Protein AF-H9FFZ6-F1 (afdb_monomer_lite)

Organism: Macaca mulatta (NCBI:txid9544)

Sequence (113 aa):
RYDITGLHPGTEYKITVVPMRGTLEGKPILLNGRTEIDSPTNVVTDRVTEDTATVSWKPVQAVIDKYVVRYTSADGDTKEMAVHKDESSTVLTGLKPGEAYKVYVWAERGNQG

InterPro domains:
  IPR003961 Fibronectin type III [PF00041] (38-111)
  IPR003961 Fibronectin type III [PS50853] (39-113)
  IPR003961 Fibronectin type III [SM00060] (37-113)
  IPR003961 Fibronectin type III [cd00063] (38-111)
  IPR013783 Immunoglobulin-like fold [G3DSA:2.60.40.10] (1-34)
  IPR013783 Immunoglobulin-like fold [G3DSA:2.60.40.10] (35-113)
  IPR036116 Fibronectin type III superfamily [SSF49265] (2-50)
  IPR036116 Fibronectin type III superfamily [SSF49265] (35-111)
  IPR050991 Extracellular Matrix Regulatory Proteins [PTHR46708] (3-111)

pLDDT: mean 92.57, std 8.96, range [34.34, 98.56]

Structure (mmCIF, N/CA/C/O backbone):
data_AF-H9FFZ6-F1
#
_entry.id   AF-H9FFZ6-F1
#
loop_
_atom_site.group_PDB
_atom_site.id
_atom_site.type_symbol
_atom_site.label_atom_id
_atom_site.label_alt_id
_atom_site.label_comp_id
_atom_site.label_asym_id
_atom_site.label_entity_id
_atom_site.label_seq_id
_atom_site.pdbx_PDB_ins_code
_atom_site.Cartn_x
_atom_site.Cartn_y
_atom_site.Cartn_z
_atom_site.occupancy
_atom_site.B_iso_or_equiv
_atom_site.auth_seq_id
_atom_site.auth_comp_id
_atom_site.auth_asym_id
_atom_site.auth_atom_id
_atom_site.pdbx_PDB_model_num
ATOM 1 N N . ARG A 1 1 ? 4.179 11.676 -29.154 1.00 65.44 1 ARG A N 1
ATOM 2 C CA . ARG A 1 1 ? 4.280 11.028 -27.827 1.00 65.44 1 ARG A CA 1
ATOM 3 C C . ARG A 1 1 ? 4.090 9.540 -28.059 1.00 65.44 1 ARG A C 1
ATOM 5 O O . ARG A 1 1 ? 3.128 9.199 -28.728 1.00 65.44 1 ARG A O 1
ATOM 12 N N . TYR A 1 2 ? 5.034 8.713 -27.623 1.00 76.56 2 TYR A N 1
ATOM 13 C CA . TYR A 1 2 ? 4.892 7.257 -27.624 1.00 76.56 2 TYR A CA 1
ATOM 14 C C . TYR A 1 2 ? 4.752 6.820 -26.172 1.00 76.56 2 TYR A C 1
ATOM 16 O O . TYR A 1 2 ? 5.537 7.272 -25.339 1.00 76.56 2 TYR A O 1
ATOM 24 N N . ASP A 1 3 ? 3.761 5.984 -25.887 1.00 85.00 3 ASP A N 1
ATOM 25 C CA . ASP A 1 3 ? 3.559 5.413 -24.560 1.00 85.00 3 ASP A CA 1
ATOM 26 C C . ASP A 1 3 ? 4.095 3.975 -24.561 1.00 85.00 3 ASP A C 1
ATOM 28 O O . ASP A 1 3 ? 3.825 3.196 -25.477 1.00 85.00 3 ASP A O 1
ATOM 32 N N . ILE A 1 4 ? 4.896 3.636 -23.550 1.00 82.31 4 ILE A N 1
ATOM 33 C CA . ILE A 1 4 ? 5.435 2.286 -23.364 1.00 82.31 4 ILE A CA 1
ATOM 34 C C . ILE A 1 4 ? 4.470 1.539 -22.443 1.00 82.31 4 ILE A C 1
ATOM 36 O O . ILE A 1 4 ? 4.271 1.933 -21.295 1.00 82.31 4 ILE A O 1
ATOM 40 N N . THR A 1 5 ? 3.852 0.475 -22.952 1.00 87.44 5 THR A N 1
ATOM 41 C CA . THR A 1 5 ? 2.836 -0.313 -22.238 1.00 87.44 5 THR A CA 1
ATOM 42 C C . THR A 1 5 ? 3.378 -1.664 -21.776 1.00 87.44 5 THR A C 1
ATOM 44 O O . THR A 1 5 ? 4.367 -2.153 -22.314 1.00 87.44 5 THR A O 1
ATOM 47 N N . GLY A 1 6 ? 2.691 -2.306 -20.825 1.00 87.06 6 GLY A N 1
ATOM 48 C CA . GLY A 1 6 ? 3.052 -3.650 -20.349 1.00 87.06 6 GLY A CA 1
ATOM 49 C C . GLY A 1 6 ? 4.222 -3.675 -19.362 1.00 87.06 6 GLY A C 1
ATOM 50 O O . GLY A 1 6 ? 4.886 -4.695 -19.223 1.00 87.06 6 GLY A O 1
ATOM 51 N N . LEU A 1 7 ? 4.491 -2.552 -18.694 1.00 90.75 7 LEU A N 1
ATOM 52 C CA . LEU A 1 7 ? 5.531 -2.449 -17.676 1.00 90.75 7 LEU A CA 1
ATOM 53 C C . LEU A 1 7 ? 5.047 -3.020 -16.333 1.00 90.75 7 LEU A C 1
ATOM 55 O O . LEU A 1 7 ? 3.902 -2.811 -15.937 1.00 90.75 7 LEU A O 1
ATOM 59 N N . HIS A 1 8 ? 5.939 -3.698 -15.612 1.00 92.25 8 HIS A N 1
ATOM 60 C CA . HIS A 1 8 ? 5.694 -4.164 -14.244 1.00 92.25 8 HIS A CA 1
ATOM 61 C C . HIS A 1 8 ? 5.686 -3.009 -13.228 1.00 92.25 8 HIS A C 1
ATOM 63 O O . HIS A 1 8 ? 6.636 -2.226 -13.242 1.00 92.25 8 HIS A O 1
ATOM 69 N N . PRO A 1 9 ? 4.693 -2.932 -12.316 1.00 93.31 9 PRO A N 1
ATOM 70 C CA . PRO A 1 9 ? 4.624 -1.911 -11.270 1.00 93.31 9 PRO A CA 1
ATOM 71 C C . PRO A 1 9 ? 5.868 -1.844 -10.378 1.00 93.31 9 PRO A C 1
ATOM 73 O O . PRO A 1 9 ? 6.576 -2.830 -10.161 1.00 93.31 9 PRO A O 1
ATOM 76 N N . GLY A 1 10 ? 6.154 -0.653 -9.851 1.00 90.69 10 GLY A N 1
ATOM 77 C CA . GLY A 1 10 ? 7.291 -0.380 -8.974 1.00 90.69 10 GLY A CA 1
ATOM 78 C C . GLY A 1 10 ? 8.666 -0.761 -9.541 1.00 90.69 10 GLY A C 1
ATOM 79 O O . GLY A 1 10 ? 9.600 -0.929 -8.754 1.00 90.69 10 GLY A O 1
ATOM 80 N N . THR A 1 11 ? 8.813 -0.925 -10.856 1.00 90.62 11 THR A N 1
ATOM 81 C CA . THR A 1 11 ? 10.043 -1.408 -11.496 1.00 90.62 11 THR A CA 1
ATOM 82 C C . THR A 1 11 ? 10.776 -0.264 -12.189 1.00 90.62 11 THR A C 1
ATOM 84 O O . THR A 1 11 ? 10.163 0.614 -12.797 1.00 90.62 11 THR A O 1
ATOM 87 N N . GLU A 1 12 ? 12.102 -0.254 -12.065 1.00 91.12 12 GLU A N 1
ATOM 88 C CA . GLU A 1 12 ? 12.969 0.687 -12.770 1.00 91.12 12 GLU A CA 1
ATOM 89 C C . GLU A 1 12 ? 13.306 0.148 -14.166 1.00 91.12 12 GLU A C 1
ATOM 91 O O . GLU A 1 12 ? 13.736 -0.996 -14.317 1.00 91.12 12 GLU A O 1
ATOM 96 N N . TYR A 1 13 ? 13.131 0.986 -15.184 1.00 89.88 13 TYR A N 1
ATOM 97 C CA . TYR A 1 13 ? 13.456 0.695 -16.573 1.00 89.88 13 TYR A CA 1
ATOM 98 C C . TYR A 1 13 ? 14.511 1.671 -17.088 1.00 89.88 13 TYR A C 1
ATOM 100 O O . TYR A 1 13 ? 14.413 2.885 -16.897 1.00 89.88 13 TYR A O 1
ATOM 108 N N . LYS A 1 14 ? 15.496 1.125 -17.807 1.00 92.50 14 LYS A N 1
ATOM 109 C CA . LYS A 1 14 ? 16.466 1.887 -18.599 1.00 92.50 14 LYS A CA 1
ATOM 110 C C . LYS A 1 14 ? 16.029 1.858 -20.055 1.00 92.50 14 LYS A C 1
ATOM 112 O O . LYS A 1 14 ? 16.096 0.822 -20.712 1.00 92.50 14 LYS A O 1
ATOM 117 N N . ILE A 1 15 ? 15.562 2.990 -20.550 1.00 90.38 15 ILE A N 1
ATOM 118 C CA . ILE A 1 15 ? 15.059 3.166 -21.908 1.00 90.38 15 ILE A CA 1
ATOM 119 C C . ILE A 1 15 ? 16.166 3.817 -22.733 1.00 90.38 15 ILE A C 1
ATOM 121 O O . ILE A 1 15 ? 16.742 4.822 -22.325 1.00 90.38 15 ILE A O 1
ATOM 125 N N . THR A 1 16 ? 16.466 3.257 -23.903 1.00 91.56 16 THR A N 1
ATOM 126 C CA . THR A 1 16 ? 17.442 3.837 -24.834 1.00 91.56 16 THR A CA 1
ATOM 127 C C . THR A 1 16 ? 16.729 4.282 -26.100 1.00 91.56 16 THR A C 1
ATOM 129 O O . THR A 1 16 ? 16.062 3.484 -26.754 1.00 91.56 16 THR A O 1
ATOM 132 N N . VAL A 1 17 ? 16.877 5.557 -26.448 1.00 90.38 17 VAL A N 1
ATOM 133 C CA . VAL A 1 17 ? 16.328 6.152 -27.666 1.00 90.38 17 VAL A CA 1
ATOM 134 C C . VAL A 1 17 ? 17.479 6.421 -28.625 1.00 90.38 17 VAL A C 1
ATOM 136 O O . VAL A 1 17 ? 18.360 7.227 -28.328 1.00 90.38 17 VAL A O 1
ATOM 139 N N . VAL A 1 18 ? 17.476 5.756 -29.777 1.00 92.81 18 VAL A N 1
ATOM 140 C CA . VAL A 1 18 ? 18.488 5.942 -30.825 1.00 92.81 18 VAL A CA 1
ATOM 141 C C . VAL A 1 18 ? 17.863 6.748 -31.966 1.00 92.81 18 VAL A C 1
ATOM 143 O O . VAL A 1 18 ? 16.916 6.268 -32.590 1.00 92.81 18 VAL A O 1
ATOM 146 N N . PRO A 1 19 ? 18.330 7.977 -32.252 1.00 91.00 19 PRO A N 1
ATOM 147 C CA . PRO A 1 19 ? 17.861 8.712 -33.418 1.00 91.00 19 PRO A CA 1
ATOM 148 C C . PRO A 1 19 ? 18.388 8.042 -34.692 1.00 91.00 19 PRO A C 1
ATOM 150 O O . PRO A 1 19 ? 19.567 7.713 -34.773 1.00 91.00 19 PRO A O 1
ATOM 153 N N . MET A 1 20 ? 17.535 7.871 -35.700 1.00 93.06 20 MET A N 1
ATOM 154 C CA . MET A 1 20 ? 17.903 7.251 -36.977 1.00 93.06 20 MET A CA 1
ATOM 155 C C . MET A 1 20 ? 17.599 8.182 -38.153 1.00 93.06 20 MET A C 1
ATOM 157 O O . MET A 1 20 ? 16.549 8.825 -38.195 1.00 93.06 20 MET A O 1
ATOM 161 N N . ARG A 1 21 ? 18.503 8.225 -39.139 1.00 91.62 21 ARG A N 1
ATOM 162 C CA . ARG A 1 21 ? 18.290 8.848 -40.454 1.00 91.62 21 ARG A CA 1
ATOM 163 C C . ARG A 1 21 ? 18.637 7.838 -41.549 1.00 91.62 21 ARG A C 1
ATOM 165 O O . ARG A 1 21 ? 19.805 7.648 -41.880 1.00 91.62 21 ARG A O 1
ATOM 172 N N . GLY A 1 22 ? 17.621 7.204 -42.132 1.00 90.31 22 GLY A N 1
ATOM 173 C CA . GLY A 1 22 ? 17.839 6.056 -43.018 1.00 90.31 22 GLY A CA 1
ATOM 174 C C . GLY A 1 22 ? 18.446 4.897 -42.224 1.00 90.31 22 GLY A C 1
ATOM 175 O O . GLY A 1 22 ? 17.892 4.516 -41.201 1.00 90.31 22 GLY A O 1
ATOM 176 N N . THR A 1 23 ? 19.597 4.382 -42.660 1.00 90.56 23 THR A N 1
ATOM 177 C CA . THR A 1 23 ? 20.360 3.339 -41.945 1.00 90.56 23 THR A CA 1
ATOM 178 C C . THR A 1 23 ? 21.4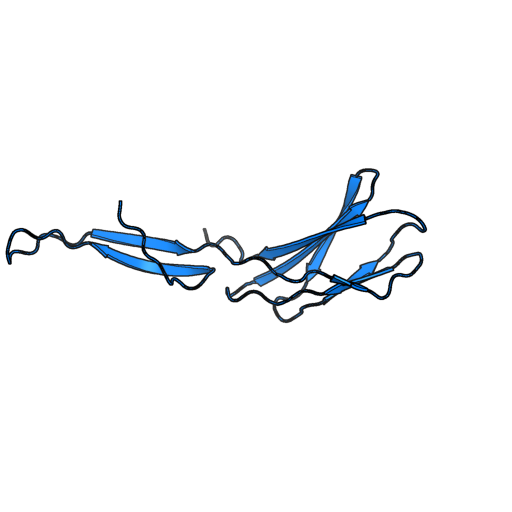32 3.898 -41.004 1.00 90.56 23 THR A C 1
ATOM 180 O O . THR A 1 23 ? 22.165 3.124 -40.396 1.00 90.56 23 THR A O 1
ATOM 183 N N . LEU A 1 24 ? 21.578 5.226 -40.909 1.00 92.25 24 LEU A N 1
ATOM 184 C CA . LEU A 1 24 ? 22.545 5.854 -40.010 1.00 92.25 24 LEU A CA 1
ATOM 185 C C . LEU A 1 24 ? 21.913 6.080 -38.637 1.00 92.25 24 LEU A C 1
ATOM 187 O O . LEU A 1 24 ? 20.949 6.839 -38.505 1.00 92.25 24 LEU A O 1
ATOM 191 N N . GLU A 1 25 ? 22.495 5.451 -37.624 1.00 94.31 25 GLU A N 1
ATOM 192 C CA . GLU A 1 25 ? 22.196 5.702 -36.218 1.00 94.31 25 GLU A CA 1
ATOM 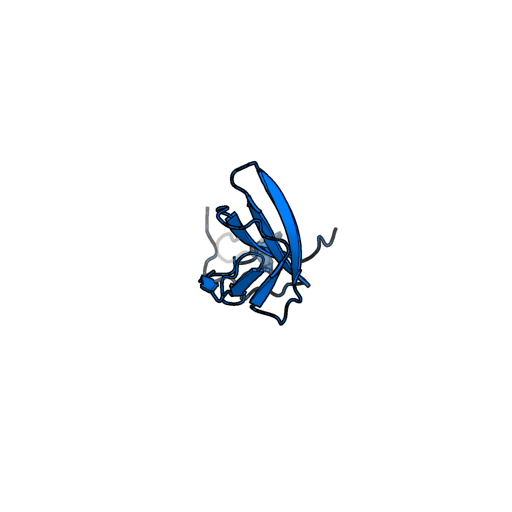193 C C . GLU A 1 25 ? 22.990 6.912 -35.710 1.00 94.31 25 GLU A C 1
ATOM 195 O O . GLU A 1 25 ? 24.169 7.091 -36.019 1.00 94.31 25 GLU A O 1
ATOM 200 N N . GLY A 1 26 ? 22.334 7.770 -34.935 1.00 92.44 26 GLY A N 1
ATOM 201 C CA . GLY A 1 26 ? 22.971 8.843 -34.183 1.00 92.44 26 GLY A CA 1
ATOM 202 C C . GLY A 1 26 ? 23.294 8.423 -32.748 1.00 92.44 26 GLY A C 1
ATOM 203 O O . GLY A 1 26 ? 23.190 7.261 -32.366 1.00 92.44 26 GLY A O 1
ATOM 204 N N . LYS A 1 27 ? 23.686 9.393 -31.916 1.00 94.31 27 LYS A N 1
ATOM 205 C CA . LYS A 1 27 ? 24.058 9.128 -30.520 1.00 94.31 27 LYS A CA 1
ATOM 206 C C . LYS A 1 27 ? 22.835 8.674 -29.696 1.00 94.31 27 LYS A C 1
ATOM 208 O O . LYS A 1 27 ? 21.841 9.404 -29.687 1.00 94.31 27 LYS A O 1
ATOM 213 N N . PRO A 1 28 ? 22.907 7.544 -28.966 1.00 91.81 28 PRO A N 1
ATOM 214 C CA . PRO A 1 28 ? 21.821 7.096 -28.102 1.00 91.81 28 PRO A CA 1
ATOM 215 C C . PRO A 1 28 ? 21.590 8.060 -26.934 1.00 91.81 28 PRO A C 1
ATOM 217 O O . PRO A 1 28 ? 22.533 8.608 -26.356 1.00 91.81 28 PRO A O 1
ATOM 220 N N . ILE A 1 29 ? 20.324 8.215 -26.559 1.00 93.12 29 ILE A N 1
ATOM 221 C CA . ILE A 1 29 ? 19.873 8.925 -25.364 1.00 93.12 29 ILE A CA 1
ATOM 222 C C . ILE A 1 29 ? 19.366 7.879 -24.375 1.00 93.12 29 ILE A C 1
ATOM 224 O O . ILE A 1 29 ? 18.476 7.099 -24.707 1.00 93.12 29 ILE A O 1
ATOM 228 N N . LEU A 1 30 ? 19.925 7.868 -23.166 1.00 91.06 30 LEU A N 1
ATOM 229 C CA . LEU A 1 30 ? 19.461 7.008 -22.083 1.00 91.06 30 LEU A CA 1
ATOM 230 C C . LEU A 1 30 ? 18.479 7.779 -21.201 1.00 91.06 30 LEU A C 1
ATOM 232 O O . LEU A 1 30 ? 18.757 8.902 -20.783 1.00 91.06 30 LEU A O 1
ATOM 236 N N . LEU A 1 31 ? 17.348 7.152 -20.908 1.00 87.50 31 LEU A N 1
ATOM 237 C CA . LEU A 1 31 ? 16.307 7.646 -20.022 1.00 87.50 31 LEU A CA 1
ATOM 238 C C . LEU A 1 31 ? 16.056 6.590 -18.953 1.00 87.50 31 LEU A C 1
ATOM 240 O O . LEU A 1 31 ? 15.826 5.425 -19.269 1.00 87.50 31 LEU A O 1
ATOM 244 N N . ASN A 1 32 ? 16.063 7.005 -17.694 1.00 89.50 32 ASN A N 1
ATOM 245 C CA . ASN A 1 32 ? 15.665 6.142 -16.592 1.00 89.50 32 ASN A CA 1
ATOM 246 C C . ASN A 1 32 ? 14.252 6.537 -16.173 1.00 89.50 32 ASN A C 1
ATOM 248 O O . ASN A 1 32 ? 13.947 7.725 -16.052 1.00 89.50 32 ASN A O 1
ATOM 252 N N . GLY A 1 33 ? 13.393 5.549 -15.966 1.00 86.56 33 GLY A N 1
ATOM 253 C CA . GLY A 1 33 ? 12.033 5.767 -15.498 1.00 86.56 33 GLY A CA 1
ATOM 254 C C . GLY A 1 33 ? 11.618 4.656 -14.555 1.00 86.56 33 GLY A C 1
ATOM 255 O O . GLY A 1 33 ? 11.960 3.494 -14.765 1.00 86.56 33 GLY A O 1
ATOM 256 N N . ARG A 1 34 ? 10.868 5.009 -13.516 1.00 89.12 34 ARG A N 1
ATOM 257 C CA . ARG A 1 34 ? 10.289 4.043 -12.590 1.00 89.12 34 ARG A CA 1
ATOM 258 C C . ARG A 1 34 ? 8.777 4.104 -12.688 1.00 89.12 34 ARG A C 1
ATOM 260 O O . ARG A 1 34 ? 8.197 5.185 -12.649 1.00 89.12 34 ARG A O 1
ATOM 267 N N . THR A 1 35 ? 8.150 2.946 -12.826 1.00 90.81 35 THR A N 1
ATOM 268 C CA . THR A 1 35 ? 6.690 2.843 -12.786 1.00 90.81 35 THR A CA 1
ATOM 269 C C . THR A 1 35 ? 6.182 3.015 -11.360 1.00 90.81 35 THR A C 1
ATOM 271 O O . THR A 1 35 ? 6.852 2.611 -10.404 1.00 90.81 35 THR A O 1
ATOM 274 N N . GLU A 1 36 ? 4.966 3.528 -11.221 1.00 91.38 36 GLU A N 1
ATOM 275 C CA . GLU A 1 36 ? 4.280 3.631 -9.933 1.00 91.38 36 GLU A CA 1
ATOM 276 C C . GLU A 1 36 ? 4.085 2.260 -9.269 1.00 91.38 36 GLU A C 1
ATOM 278 O O . GLU A 1 36 ? 4.078 1.218 -9.932 1.00 91.38 36 GLU A O 1
ATOM 283 N N . ILE A 1 37 ? 3.966 2.267 -7.942 1.00 94.50 37 ILE A N 1
ATOM 284 C CA . ILE A 1 37 ? 3.573 1.096 -7.154 1.00 94.50 37 ILE A CA 1
ATOM 285 C C . ILE A 1 37 ? 2.076 0.872 -7.373 1.00 94.50 37 ILE A C 1
ATOM 287 O O . ILE A 1 37 ? 1.288 1.813 -7.288 1.00 94.50 37 ILE A O 1
ATOM 291 N N . ASP A 1 38 ? 1.680 -0.363 -7.665 1.00 94.94 38 ASP A N 1
ATOM 292 C CA . ASP A 1 38 ? 0.270 -0.718 -7.750 1.00 94.94 38 ASP A CA 1
ATOM 293 C C . ASP A 1 38 ? -0.379 -0.686 -6.361 1.00 94.94 38 ASP A C 1
ATOM 295 O O . ASP A 1 38 ? 0.266 -0.918 -5.343 1.00 94.94 38 ASP A O 1
ATOM 299 N N . SER A 1 39 ? -1.666 -0.351 -6.303 1.00 95.44 39 SER A N 1
ATOM 300 C CA . SER A 1 39 ? -2.391 -0.280 -5.032 1.00 95.44 39 SER A CA 1
ATOM 301 C C . SER A 1 39 ? -2.917 -1.654 -4.612 1.00 95.44 39 SER A C 1
ATOM 303 O O . SER A 1 39 ? -3.350 -2.424 -5.475 1.00 95.44 39 SER A O 1
ATOM 305 N N . PRO A 1 40 ? -2.969 -1.953 -3.300 1.00 97.25 40 PRO A N 1
ATOM 306 C CA . PRO A 1 40 ? -3.709 -3.101 -2.794 1.00 97.25 40 PRO A CA 1
ATOM 307 C C . PRO A 1 40 ? -5.159 -3.062 -3.280 1.00 97.25 40 PRO A C 1
ATOM 309 O O . PRO A 1 40 ? -5.775 -1.997 -3.362 1.00 97.25 40 PRO A O 1
ATOM 312 N N . THR A 1 41 ? -5.727 -4.225 -3.586 1.00 97.06 41 THR A N 1
ATOM 313 C CA . THR A 1 41 ? -7.112 -4.326 -4.074 1.00 97.06 41 THR A CA 1
ATOM 314 C C . THR A 1 41 ? -7.951 -5.208 -3.167 1.00 97.06 41 THR A C 1
ATOM 316 O O . THR A 1 41 ? -7.420 -5.922 -2.322 1.00 97.06 41 THR A O 1
ATOM 319 N N . ASN A 1 42 ? -9.275 -5.181 -3.349 1.00 96.62 42 ASN A N 1
ATOM 320 C CA . ASN A 1 42 ? -10.205 -6.011 -2.579 1.00 96.62 42 ASN A CA 1
ATOM 321 C C . ASN A 1 42 ? -10.033 -5.834 -1.060 1.00 96.62 42 ASN A C 1
ATOM 323 O O . ASN A 1 42 ? -9.937 -6.816 -0.326 1.00 96.62 42 ASN A O 1
ATOM 327 N N . VAL A 1 43 ? -9.935 -4.575 -0.622 1.00 97.06 43 VAL A N 1
ATOM 328 C CA . VAL A 1 43 ? -9.902 -4.229 0.800 1.00 97.06 43 VAL A CA 1
ATOM 329 C C . VAL A 1 43 ? -11.266 -4.563 1.394 1.00 97.06 43 VAL A C 1
ATOM 331 O O . VAL A 1 43 ? -12.281 -4.020 0.957 1.00 97.06 43 VAL A O 1
ATOM 334 N N . VAL A 1 44 ? -11.288 -5.467 2.366 1.00 97.06 44 VAL A N 1
ATOM 335 C CA . VAL A 1 44 ? -12.503 -5.916 3.046 1.00 97.06 44 VAL A CA 1
ATOM 336 C C . VAL A 1 44 ? -12.312 -5.857 4.553 1.00 97.06 44 VAL A C 1
ATOM 338 O O . VAL A 1 44 ? -11.212 -6.089 5.059 1.00 97.06 44 VAL A O 1
ATOM 341 N N . THR A 1 45 ? -13.400 -5.563 5.256 1.00 95.56 45 THR A N 1
ATOM 342 C CA . THR A 1 45 ? -13.442 -5.535 6.718 1.00 95.56 45 THR A CA 1
ATOM 343 C C . THR A 1 45 ? -14.371 -6.637 7.210 1.00 95.56 45 THR A C 1
ATOM 345 O O . THR A 1 45 ? -15.501 -6.750 6.734 1.00 95.56 45 THR A O 1
ATOM 348 N N . ASP A 1 46 ? -13.915 -7.438 8.164 1.00 94.75 46 ASP A N 1
ATOM 349 C CA . ASP A 1 46 ? -14.677 -8.511 8.797 1.00 94.75 46 ASP A CA 1
ATOM 350 C C . ASP A 1 46 ? -14.428 -8.561 10.317 1.00 94.75 46 ASP A C 1
ATOM 352 O O . ASP A 1 46 ? -13.698 -7.741 10.878 1.00 94.75 46 ASP A O 1
ATOM 356 N N . ARG A 1 47 ? -15.097 -9.500 11.005 1.00 93.38 47 ARG A N 1
ATOM 357 C CA . ARG A 1 47 ? -14.941 -9.753 12.455 1.00 93.38 47 ARG A CA 1
ATOM 358 C C . ARG A 1 47 ? -15.013 -8.478 13.312 1.00 93.38 47 ARG A C 1
ATOM 360 O O . ARG A 1 47 ? -14.150 -8.234 14.149 1.00 93.38 47 ARG A O 1
ATOM 367 N N . VAL A 1 48 ? -16.036 -7.660 13.070 1.00 92.62 48 VAL A N 1
ATOM 368 C CA . VAL A 1 48 ? -16.250 -6.392 13.781 1.00 92.62 48 VAL A CA 1
ATOM 369 C C . VAL A 1 48 ? -16.782 -6.665 15.192 1.00 92.62 48 VAL A C 1
ATOM 371 O O . VAL A 1 48 ? -17.792 -7.353 15.350 1.00 92.62 48 VAL A O 1
ATOM 374 N N . THR A 1 49 ? -16.107 -6.117 16.200 1.00 94.12 49 THR A N 1
ATOM 375 C CA . THR A 1 49 ? -16.559 -6.047 17.598 1.00 94.12 49 THR A CA 1
ATOM 376 C C . THR A 1 49 ? -16.878 -4.597 17.965 1.00 94.12 49 THR A C 1
ATOM 378 O O . THR A 1 49 ? -16.834 -3.699 17.126 1.00 94.12 49 THR A O 1
ATOM 381 N N . GLU A 1 50 ? -17.202 -4.353 19.233 1.00 93.44 50 GLU A N 1
ATOM 382 C CA . GLU A 1 50 ? -17.397 -3.000 19.760 1.00 93.44 50 GLU A CA 1
ATOM 383 C C . GLU A 1 50 ? -16.132 -2.124 19.661 1.00 93.44 50 GLU A C 1
ATOM 385 O O . GLU A 1 50 ? -16.239 -0.904 19.559 1.00 93.44 50 GLU A O 1
ATOM 390 N N . ASP A 1 51 ? -14.944 -2.736 19.658 1.00 96.19 51 ASP A N 1
ATOM 391 C CA . ASP A 1 51 ? -13.648 -2.064 19.784 1.00 96.19 51 ASP A CA 1
ATOM 392 C C . ASP A 1 51 ? -12.568 -2.534 18.789 1.00 96.19 51 ASP A C 1
ATOM 394 O O . ASP A 1 51 ? -11.463 -1.976 18.769 1.00 96.19 51 ASP A O 1
ATOM 398 N N . THR A 1 52 ? -12.864 -3.524 17.942 1.00 97.19 52 THR A N 1
ATOM 399 C CA . THR A 1 52 ? -11.928 -4.076 16.955 1.00 97.19 52 THR A CA 1
ATOM 400 C C . THR A 1 52 ? -12.592 -4.400 15.620 1.00 97.19 52 THR A C 1
ATOM 402 O O . THR A 1 52 ? -13.805 -4.574 15.521 1.00 97.19 52 THR A O 1
ATOM 405 N N . ALA A 1 53 ? -11.778 -4.487 14.572 1.00 97.44 53 ALA A N 1
ATOM 406 C CA . ALA A 1 53 ? -12.185 -5.013 13.275 1.00 97.44 53 ALA A CA 1
ATOM 407 C C . ALA A 1 53 ? -10.974 -5.623 12.569 1.00 97.44 53 ALA A C 1
ATOM 409 O O . ALA A 1 53 ? -9.861 -5.120 12.704 1.00 97.44 53 ALA A O 1
ATOM 410 N N . THR A 1 54 ? -11.171 -6.682 11.794 1.00 98.25 54 THR A N 1
ATOM 411 C CA . THR A 1 54 ? -10.117 -7.227 10.932 1.00 98.25 54 THR A CA 1
ATOM 412 C C . THR A 1 54 ? -10.234 -6.604 9.545 1.00 98.25 54 THR A C 1
ATOM 414 O O . THR A 1 54 ? -11.328 -6.466 9.008 1.00 98.25 54 THR A O 1
ATOM 417 N N . VAL A 1 55 ? -9.108 -6.186 8.975 1.00 98.38 55 VAL A N 1
ATOM 418 C CA . VAL A 1 55 ? -9.006 -5.652 7.611 1.00 98.38 55 VAL A CA 1
ATOM 419 C C . VAL A 1 55 ? -8.085 -6.562 6.825 1.00 98.38 55 VAL A C 1
ATOM 421 O O . VAL A 1 55 ? -7.006 -6.896 7.310 1.00 98.38 55 VAL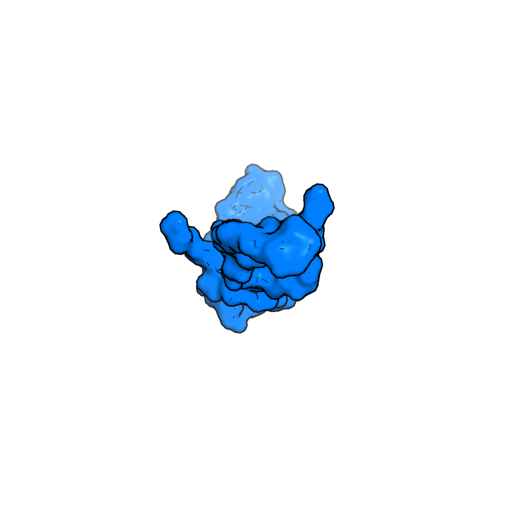 A O 1
ATOM 424 N N . SER A 1 56 ? -8.479 -6.939 5.613 1.00 98.44 56 SER A N 1
ATOM 425 C CA . SER A 1 56 ? -7.645 -7.720 4.696 1.00 98.44 56 SER A CA 1
ATOM 426 C C . SER A 1 56 ? -7.694 -7.175 3.272 1.00 98.44 56 SER A C 1
ATOM 428 O O . SER A 1 56 ? -8.614 -6.444 2.907 1.00 98.44 56 SER A O 1
ATOM 430 N N . TRP A 1 57 ? -6.669 -7.481 2.478 1.00 98.56 57 TRP A N 1
ATOM 431 C CA . TRP A 1 57 ? -6.501 -7.003 1.104 1.00 98.56 57 TRP A CA 1
ATOM 432 C C . TRP A 1 57 ? -5.782 -8.036 0.233 1.00 98.56 57 TRP A C 1
ATOM 434 O O . TRP A 1 57 ? -5.150 -8.971 0.719 1.00 98.56 57 TRP A O 1
ATOM 444 N N . LYS A 1 58 ? -5.843 -7.860 -1.088 1.00 98.44 58 LYS A N 1
ATOM 445 C CA . LYS A 1 58 ? -4.967 -8.566 -2.029 1.00 98.44 58 LYS A CA 1
ATOM 446 C C . LYS A 1 58 ? -3.605 -7.860 -2.106 1.00 98.44 58 LYS A C 1
ATOM 448 O O . LYS A 1 58 ? -3.597 -6.638 -2.288 1.00 98.44 58 LYS A O 1
ATOM 453 N N . PRO A 1 59 ? -2.483 -8.600 -2.002 1.00 97.81 59 PRO A N 1
ATOM 454 C CA . PRO A 1 59 ? -1.141 -8.037 -2.121 1.00 97.81 59 PRO A CA 1
ATOM 455 C C . PRO A 1 59 ? -0.879 -7.342 -3.459 1.00 97.81 59 PRO A C 1
ATOM 457 O O . PRO A 1 59 ? -1.494 -7.676 -4.474 1.00 97.81 59 PRO A O 1
ATOM 460 N N . VAL A 1 60 ? 0.073 -6.412 -3.446 1.00 97.06 60 VAL A N 1
ATOM 461 C CA . VAL A 1 60 ? 0.580 -5.723 -4.643 1.00 97.06 60 VAL A CA 1
ATOM 462 C C . VAL A 1 60 ? 1.621 -6.571 -5.376 1.00 97.06 60 VAL A C 1
ATOM 464 O O . VAL A 1 60 ? 2.229 -7.470 -4.795 1.00 97.06 60 VAL A O 1
ATOM 467 N N . GLN A 1 61 ? 1.836 -6.285 -6.659 1.00 95.19 61 GLN A N 1
ATOM 468 C CA . GLN A 1 61 ? 2.874 -6.919 -7.476 1.00 95.19 61 GLN A CA 1
ATOM 469 C C . GLN A 1 61 ? 4.236 -6.254 -7.292 1.00 95.19 61 GLN A C 1
ATOM 471 O O . GLN A 1 61 ? 5.270 -6.921 -7.374 1.00 95.19 61 GLN A O 1
ATOM 476 N N . ALA A 1 62 ? 4.255 -4.938 -7.077 1.00 94.44 62 ALA A N 1
ATOM 477 C CA . ALA A 1 62 ? 5.484 -4.213 -6.821 1.00 94.44 62 ALA A CA 1
ATOM 478 C C . ALA A 1 62 ? 6.181 -4.756 -5.564 1.00 94.44 62 ALA A C 1
ATOM 480 O O . ALA A 1 62 ? 5.552 -5.033 -4.548 1.00 94.44 62 ALA A O 1
ATOM 481 N N . VAL A 1 63 ? 7.515 -4.814 -5.588 1.00 92.56 63 VAL A N 1
ATOM 482 C CA . VAL A 1 63 ? 8.289 -4.997 -4.350 1.00 92.56 63 VAL A CA 1
ATOM 483 C C . VAL A 1 63 ? 7.979 -3.822 -3.417 1.00 92.56 63 VAL A C 1
ATOM 485 O O . VAL A 1 63 ? 7.947 -2.676 -3.858 1.00 92.56 63 VAL A O 1
ATOM 488 N N . ILE A 1 64 ? 7.739 -4.061 -2.141 1.00 95.19 64 ILE A N 1
ATOM 489 C CA . ILE A 1 64 ? 7.433 -3.005 -1.170 1.00 95.19 64 ILE A CA 1
ATOM 490 C C . ILE A 1 64 ? 8.183 -3.277 0.124 1.00 95.19 64 ILE A C 1
ATOM 492 O O . ILE A 1 64 ? 8.648 -4.396 0.353 1.00 95.19 64 ILE A O 1
ATOM 496 N N . ASP A 1 65 ? 8.279 -2.258 0.965 1.00 95.50 65 ASP A N 1
ATOM 497 C CA . ASP A 1 65 ? 8.886 -2.385 2.286 1.00 95.50 65 ASP A CA 1
ATOM 498 C C . ASP A 1 65 ? 7.826 -2.694 3.344 1.00 95.50 65 ASP A C 1
ATOM 500 O O . ASP A 1 65 ? 8.081 -3.463 4.269 1.00 95.50 65 ASP A O 1
ATOM 504 N N . LYS A 1 66 ? 6.621 -2.132 3.189 1.00 97.19 66 LYS A N 1
ATOM 505 C CA . LYS A 1 66 ? 5.487 -2.331 4.098 1.00 97.19 66 LYS A CA 1
ATOM 506 C C . LYS A 1 66 ? 4.162 -1.947 3.442 1.00 97.19 66 LYS A C 1
ATOM 508 O O . LYS A 1 66 ? 4.131 -1.189 2.468 1.00 97.19 66 LYS A O 1
ATOM 513 N N . TYR A 1 67 ? 3.072 -2.400 4.045 1.00 98.31 67 TYR A N 1
ATOM 514 C CA . TYR A 1 67 ? 1.772 -1.759 3.897 1.00 98.31 67 TYR A CA 1
ATOM 515 C C . TYR A 1 67 ? 1.558 -0.750 5.021 1.00 98.31 67 TYR A C 1
ATOM 517 O O . TYR A 1 67 ? 2.152 -0.842 6.099 1.00 98.31 67 TYR A O 1
ATOM 525 N N . VAL A 1 68 ? 0.674 0.203 4.774 1.00 98.00 68 VAL A N 1
ATOM 526 C CA . VAL A 1 68 ? 0.184 1.132 5.781 1.00 98.00 68 VAL A CA 1
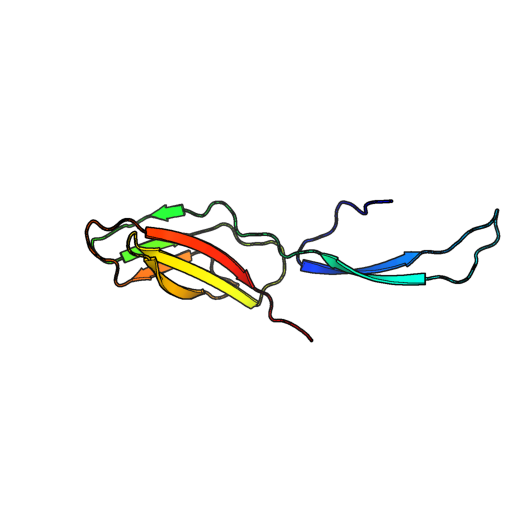ATOM 527 C C . VAL A 1 68 ? -1.333 1.078 5.780 1.00 98.00 68 VAL A C 1
ATOM 529 O O . VAL A 1 68 ? -1.966 1.162 4.726 1.00 98.00 68 VAL A O 1
ATOM 532 N N . VAL A 1 69 ? -1.908 0.912 6.970 1.00 98.44 69 VAL A N 1
ATOM 533 C CA . VAL A 1 69 ? -3.353 0.914 7.190 1.00 98.44 69 VAL A CA 1
ATOM 534 C C . VAL A 1 69 ? -3.709 2.126 8.030 1.00 98.44 69 VAL A C 1
ATOM 536 O O . VAL A 1 69 ? -3.219 2.286 9.149 1.00 98.44 69 VAL A O 1
ATOM 539 N N . ARG A 1 70 ? -4.590 2.969 7.499 1.00 97.94 70 ARG A N 1
ATOM 540 C CA . ARG A 1 70 ? -5.107 4.157 8.175 1.00 97.94 70 ARG A CA 1
ATOM 541 C C . ARG A 1 70 ? -6.605 4.052 8.332 1.00 97.94 70 ARG A C 1
ATOM 543 O O . ARG A 1 70 ? -7.299 3.731 7.371 1.00 97.94 70 ARG A O 1
ATOM 550 N N . TYR A 1 71 ? -7.106 4.369 9.513 1.00 97.19 71 TYR A N 1
ATOM 551 C CA . TYR A 1 71 ? -8.534 4.377 9.788 1.00 97.19 71 TYR A CA 1
ATOM 552 C C . TYR A 1 71 ? -8.937 5.654 10.513 1.00 97.19 71 TYR A C 1
ATOM 554 O O . TYR A 1 71 ? -8.276 6.083 11.461 1.00 97.19 71 TYR A O 1
ATOM 562 N N . THR A 1 72 ? -10.010 6.269 10.022 1.00 97.12 72 THR A N 1
ATOM 563 C CA . THR A 1 72 ? -10.478 7.595 10.440 1.00 97.12 72 THR A CA 1
ATOM 564 C C . THR A 1 72 ? -11.934 7.514 10.889 1.00 97.12 72 THR A C 1
ATOM 566 O O . THR A 1 72 ? -12.754 6.990 10.131 1.00 97.12 72 THR A O 1
ATOM 569 N N . SER A 1 73 ? -12.251 8.00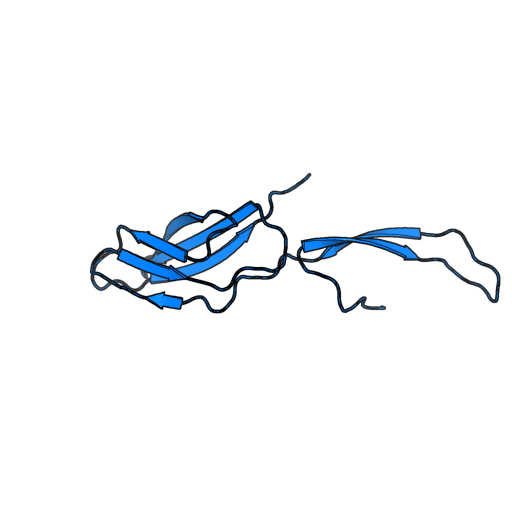0 12.095 1.00 96.06 73 SER A N 1
ATOM 570 C CA . SER A 1 73 ? -13.630 8.084 12.610 1.00 96.06 73 SER A CA 1
ATOM 571 C C . SER A 1 73 ? -14.451 9.144 11.867 1.00 96.06 73 SER A C 1
ATOM 573 O O . SER A 1 73 ? -13.896 9.935 11.096 1.00 96.06 73 SER A O 1
ATOM 575 N N . ALA A 1 74 ? -15.765 9.206 12.101 1.00 92.19 74 ALA A N 1
ATOM 576 C CA . ALA A 1 74 ? -16.608 10.239 11.499 1.00 92.19 74 ALA A CA 1
ATOM 577 C C . ALA A 1 74 ? -16.218 11.648 11.982 1.00 92.19 74 ALA A C 1
ATOM 579 O O . ALA A 1 74 ? -16.273 12.595 11.199 1.00 92.19 74 ALA A O 1
ATOM 580 N N . ASP A 1 75 ? -15.730 11.752 13.220 1.00 92.12 75 ASP A N 1
ATOM 581 C CA . ASP A 1 75 ? -15.210 12.990 13.820 1.00 92.12 75 ASP A CA 1
ATOM 582 C C . ASP A 1 75 ? -13.832 13.423 13.278 1.00 92.12 75 ASP A C 1
ATOM 584 O O . ASP A 1 75 ? -13.363 14.522 13.572 1.00 92.12 75 ASP A O 1
ATOM 588 N N . GLY A 1 76 ? -13.168 12.579 12.480 1.00 92.81 76 GLY A N 1
ATOM 589 C CA . GLY A 1 76 ? -11.857 12.866 11.890 1.00 92.81 76 GLY A CA 1
ATOM 590 C C . GLY A 1 76 ? -10.655 12.344 12.685 1.00 92.81 76 GLY A C 1
ATOM 591 O O . GLY A 1 76 ? -9.521 12.471 12.208 1.00 92.81 76 GLY A O 1
ATOM 592 N N . ASP A 1 77 ? -10.871 11.695 13.837 1.00 94.19 77 ASP A N 1
ATOM 593 C CA . ASP A 1 77 ? -9.800 11.038 14.595 1.00 94.19 77 ASP A CA 1
ATOM 594 C C . ASP A 1 77 ? -9.167 9.953 13.725 1.00 94.19 77 ASP A C 1
ATOM 596 O O . ASP A 1 77 ? -9.840 9.019 13.289 1.00 94.19 77 ASP A O 1
ATOM 600 N N . THR A 1 78 ? -7.865 10.062 13.474 1.00 96.06 78 THR A N 1
ATOM 601 C CA . THR A 1 78 ? -7.152 9.172 12.555 1.00 96.06 78 THR A CA 1
ATOM 602 C C . THR A 1 78 ? -6.064 8.397 13.280 1.00 96.06 78 THR A C 1
ATOM 604 O O . THR A 1 78 ? -5.283 8.962 14.044 1.00 96.06 78 THR A O 1
ATOM 607 N N . LYS A 1 79 ? -5.988 7.096 13.004 1.00 96.25 79 LYS A N 1
ATOM 608 C CA . LYS A 1 79 ? -4.917 6.207 13.455 1.00 96.25 79 LYS A CA 1
ATOM 609 C C . LYS A 1 79 ? -4.270 5.537 12.251 1.00 96.25 79 LYS A C 1
ATOM 611 O O . LYS A 1 79 ? -4.946 5.234 11.269 1.00 96.25 79 LYS A O 1
ATOM 616 N N . GLU A 1 80 ? -2.971 5.293 12.344 1.00 96.81 80 GLU A N 1
ATOM 617 C CA . GLU A 1 80 ? -2.174 4.674 11.289 1.00 96.81 80 GLU A CA 1
ATOM 618 C C . GLU A 1 80 ? -1.290 3.571 11.874 1.00 96.81 80 GLU A C 1
ATOM 620 O O . GLU A 1 80 ? -0.788 3.694 12.992 1.00 96.81 80 GLU A O 1
ATOM 625 N N . MET A 1 81 ? -1.121 2.483 11.128 1.00 96.44 81 MET A N 1
ATOM 626 C CA . MET A 1 81 ? -0.262 1.366 11.502 1.00 96.44 81 MET A CA 1
ATOM 627 C C . MET A 1 81 ? 0.502 0.830 10.292 1.00 96.44 81 MET A C 1
ATOM 629 O O . MET A 1 81 ? -0.046 0.701 9.197 1.00 96.44 81 MET A O 1
ATOM 633 N N . ALA A 1 82 ? 1.773 0.499 10.513 1.00 97.50 82 ALA A N 1
ATOM 634 C CA . ALA A 1 82 ? 2.585 -0.227 9.548 1.00 97.50 82 ALA A CA 1
ATOM 635 C C . ALA A 1 82 ? 2.294 -1.728 9.656 1.00 97.50 82 ALA A C 1
ATOM 637 O O . ALA A 1 82 ? 2.215 -2.269 10.757 1.00 97.50 82 ALA A O 1
ATOM 638 N N . VAL A 1 83 ? 2.169 -2.386 8.509 1.00 98.31 83 VAL A N 1
ATOM 639 C CA . VAL A 1 83 ? 1.943 -3.828 8.388 1.00 98.31 83 VAL A CA 1
ATOM 640 C C . VAL A 1 83 ? 3.061 -4.414 7.533 1.00 98.31 83 VAL A C 1
ATOM 642 O O . VAL A 1 83 ? 3.493 -3.789 6.558 1.00 98.31 83 VAL A O 1
ATOM 645 N N . HIS A 1 84 ? 3.576 -5.585 7.908 1.00 98.06 84 HIS A N 1
ATOM 646 C CA . HIS A 1 84 ? 4.723 -6.164 7.218 1.00 98.06 84 HIS A CA 1
ATOM 647 C C . HIS A 1 84 ? 4.376 -6.463 5.751 1.00 98.06 84 HIS A C 1
ATOM 649 O O . HIS A 1 84 ? 3.248 -6.827 5.430 1.00 98.06 84 HIS A O 1
ATOM 655 N N . LYS A 1 85 ? 5.343 -6.326 4.836 1.00 97.19 85 LYS A N 1
ATOM 656 C CA . LYS A 1 85 ? 5.124 -6.519 3.387 1.00 97.19 85 LYS A CA 1
ATOM 657 C C . LYS A 1 85 ? 4.591 -7.904 2.992 1.00 97.19 85 LYS A C 1
ATOM 659 O O . LYS A 1 85 ? 3.989 -8.042 1.931 1.00 97.19 85 LYS A O 1
ATOM 664 N N . ASP A 1 86 ? 4.835 -8.907 3.834 1.00 97.69 86 ASP A N 1
ATOM 665 C CA . ASP A 1 86 ? 4.428 -10.299 3.608 1.00 97.69 86 ASP A CA 1
ATOM 666 C C . ASP A 1 86 ? 3.034 -10.601 4.191 1.00 97.69 86 ASP A C 1
ATOM 668 O O . ASP A 1 86 ? 2.490 -11.687 3.994 1.00 97.69 86 ASP A O 1
ATOM 672 N N . GLU A 1 87 ? 2.438 -9.643 4.902 1.00 98.19 87 GLU A N 1
ATOM 673 C CA . GLU A 1 87 ? 1.097 -9.752 5.463 1.00 98.19 87 GLU A CA 1
ATOM 674 C C . GLU A 1 87 ? 0.058 -9.129 4.526 1.00 98.19 87 GLU A C 1
ATOM 676 O O . GLU A 1 87 ? 0.320 -8.202 3.759 1.00 98.19 87 GLU A O 1
ATOM 681 N N . SER A 1 88 ? -1.162 -9.653 4.600 1.00 98.06 88 SER A N 1
ATOM 682 C CA . SER A 1 88 ? -2.311 -9.200 3.801 1.00 98.06 88 SER A CA 1
ATOM 683 C C . SER A 1 88 ? -3.545 -8.922 4.658 1.00 98.06 88 SER A C 1
ATOM 685 O O . SER A 1 88 ? -4.659 -8.799 4.148 1.00 98.06 88 SER A O 1
ATOM 687 N N . SER A 1 89 ? -3.351 -8.837 5.975 1.00 98.44 89 SER A N 1
ATOM 688 C CA . SER A 1 89 ? -4.399 -8.530 6.936 1.00 98.44 89 SER A CA 1
ATOM 689 C C . SER A 1 89 ? -3.829 -7.949 8.222 1.00 98.44 89 SER A C 1
ATOM 691 O O . SER A 1 89 ? -2.711 -8.284 8.602 1.00 98.44 89 SER A O 1
ATOM 693 N N . THR A 1 90 ? -4.628 -7.158 8.930 1.00 98.44 90 THR A N 1
ATOM 694 C CA . THR A 1 90 ? -4.320 -6.678 10.282 1.00 98.44 90 THR A CA 1
ATOM 695 C C . THR A 1 90 ? -5.596 -6.499 11.106 1.00 98.44 90 THR A C 1
ATOM 697 O O . THR A 1 90 ? -6.702 -6.474 10.560 1.00 98.44 90 THR A O 1
ATOM 700 N N . VAL A 1 91 ? -5.444 -6.355 12.422 1.00 98.12 91 VAL A N 1
ATOM 701 C CA . VAL A 1 91 ? -6.537 -6.061 13.354 1.00 98.12 91 VAL A CA 1
ATOM 702 C C . VAL A 1 91 ? -6.466 -4.594 13.767 1.00 98.12 91 VAL A C 1
ATOM 704 O O . VAL A 1 91 ? -5.483 -4.140 14.352 1.00 98.12 91 VAL A O 1
ATOM 707 N N . LEU A 1 92 ? -7.531 -3.853 13.482 1.00 97.44 92 LEU A N 1
ATOM 708 C CA . LEU A 1 92 ? -7.757 -2.510 14.002 1.00 97.44 92 LEU A CA 1
ATOM 709 C C . LEU A 1 92 ? -8.215 -2.608 15.456 1.00 97.44 92 LEU A C 1
ATOM 711 O O . LEU A 1 92 ? -9.048 -3.452 15.780 1.00 97.44 92 LEU A O 1
ATOM 715 N N . THR A 1 93 ? -7.702 -1.736 16.323 1.00 95.62 93 THR A N 1
ATOM 716 C CA . THR A 1 93 ? -7.975 -1.779 17.766 1.00 95.62 93 THR A CA 1
ATOM 717 C C . THR A 1 93 ? -8.315 -0.406 18.341 1.00 95.62 93 THR A C 1
ATOM 719 O O . THR A 1 93 ? -7.924 0.650 17.825 1.00 95.62 93 THR A O 1
ATOM 722 N N . GLY A 1 94 ? -9.056 -0.411 19.450 1.00 93.75 94 GLY A N 1
ATOM 723 C CA . GLY A 1 94 ? -9.510 0.808 20.115 1.00 93.75 94 GLY A CA 1
ATOM 724 C C . GLY A 1 94 ? -10.472 1.611 19.240 1.00 93.75 94 GLY A C 1
ATOM 725 O O . GLY A 1 94 ? -10.327 2.835 19.136 1.00 93.75 94 GLY A O 1
ATOM 726 N N . LEU A 1 95 ? -11.377 0.912 18.554 1.00 95.69 95 LEU A N 1
ATOM 727 C CA . LEU A 1 95 ? -12.536 1.508 17.900 1.00 95.69 95 LEU A CA 1
ATOM 728 C C . LEU A 1 95 ? -13.550 1.940 18.967 1.00 95.69 95 LEU A C 1
ATOM 730 O O . LEU A 1 95 ? -13.587 1.386 20.065 1.00 95.69 95 LEU A O 1
ATOM 734 N N . LYS A 1 96 ? -14.342 2.968 18.664 1.00 95.00 96 LYS A N 1
ATOM 735 C CA . LYS A 1 96 ? -15.449 3.397 19.522 1.00 95.00 96 LYS A CA 1
ATOM 736 C C . LYS A 1 96 ? -16.721 2.629 19.111 1.00 95.00 96 LYS A C 1
ATOM 738 O O . LYS A 1 96 ? -17.005 2.568 17.911 1.00 95.00 96 LYS A O 1
ATOM 743 N N . PRO A 1 97 ? -17.505 2.082 20.057 1.00 94.56 97 PRO A N 1
ATOM 744 C CA . PRO A 1 97 ? -18.739 1.373 19.728 1.00 94.56 97 PRO A CA 1
ATOM 745 C C . PRO A 1 97 ? -19.736 2.275 18.993 1.00 94.56 97 PRO A C 1
ATOM 747 O O . PRO A 1 97 ? -19.944 3.423 19.383 1.00 94.56 97 PRO A O 1
ATOM 750 N N . GLY A 1 98 ? -20.371 1.749 17.943 1.00 91.44 98 GLY A N 1
ATOM 751 C CA . GLY A 1 98 ? -21.375 2.476 17.153 1.00 91.44 98 GLY A CA 1
ATOM 752 C C . GLY A 1 98 ? -20.817 3.543 16.201 1.00 91.44 98 GLY A C 1
ATOM 753 O O . GLY A 1 98 ? -21.601 4.193 15.513 1.00 91.44 98 GLY A 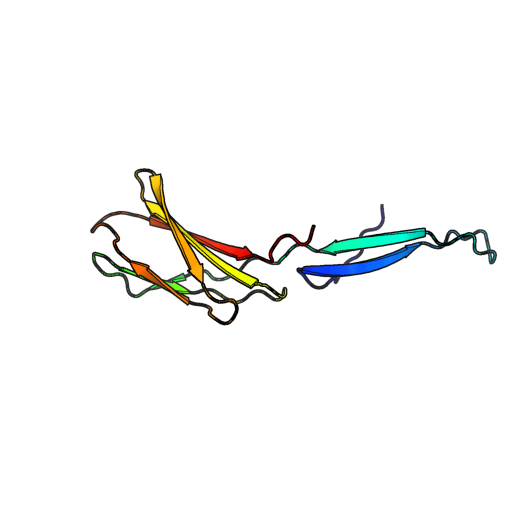O 1
ATOM 754 N N . GLU A 1 99 ? -19.494 3.703 16.127 1.00 93.88 99 GLU A N 1
ATOM 755 C CA . GLU A 1 99 ? -18.834 4.711 15.297 1.00 93.88 99 GLU A CA 1
ATOM 756 C C . GLU A 1 99 ? -18.442 4.146 13.924 1.00 93.88 99 GLU A C 1
ATOM 758 O O . GLU A 1 99 ? -17.899 3.044 13.806 1.00 93.88 99 GLU A O 1
ATOM 763 N N . ALA A 1 100 ? -18.688 4.915 12.863 1.00 93.56 100 ALA A N 1
ATOM 764 C CA . ALA A 1 100 ? -18.277 4.542 11.514 1.00 93.56 100 ALA A CA 1
ATOM 765 C C . ALA A 1 100 ? -16.822 4.955 11.245 1.00 93.56 100 ALA A C 1
ATOM 767 O O . ALA A 1 100 ? -16.433 6.098 11.485 1.00 93.56 100 ALA A O 1
ATOM 768 N N . TYR A 1 101 ? -16.036 4.045 10.662 1.00 95.88 101 TYR A N 1
ATOM 769 C CA . TYR A 1 101 ? -14.646 4.301 10.283 1.00 95.88 101 TYR A CA 1
ATOM 770 C C . TYR A 1 101 ? -14.430 4.153 8.777 1.00 95.88 101 TYR A C 1
ATOM 772 O O . TYR A 1 101 ? -14.915 3.210 8.150 1.00 95.88 101 TYR A O 1
ATOM 780 N N . LYS A 1 102 ? -13.638 5.056 8.195 1.00 96.69 102 LYS A N 1
ATOM 781 C CA . LYS A 1 102 ? -13.093 4.911 6.837 1.00 96.69 102 LYS A CA 1
ATOM 782 C C . LYS A 1 102 ? -11.710 4.290 6.918 1.00 96.69 102 LYS A C 1
ATOM 784 O O . LYS A 1 102 ? -10.852 4.852 7.588 1.00 96.69 102 LYS A O 1
ATOM 789 N N . VAL A 1 103 ? -11.493 3.180 6.217 1.00 97.06 103 VAL A N 1
ATOM 790 C CA . VAL A 1 103 ? -10.210 2.463 6.184 1.00 97.06 103 VAL A CA 1
ATOM 791 C C . VAL A 1 103 ? -9.527 2.673 4.835 1.00 97.06 103 VAL A C 1
ATOM 793 O O . VAL A 1 103 ? -10.150 2.531 3.786 1.00 97.06 103 VAL A O 1
ATOM 796 N N . TYR A 1 104 ? -8.234 2.976 4.871 1.00 97.25 104 TYR A N 1
ATOM 797 C CA . TYR A 1 104 ? -7.354 3.095 3.717 1.00 97.25 104 TYR A CA 1
ATOM 798 C C . TYR A 1 104 ? -6.174 2.148 3.884 1.00 97.25 104 TYR A C 1
ATOM 800 O O . TYR A 1 104 ? -5.597 2.070 4.967 1.00 97.25 104 TYR A O 1
ATOM 808 N N . VAL A 1 105 ? -5.801 1.468 2.802 1.00 98.25 105 VAL A N 1
ATOM 809 C CA . VAL A 1 105 ? -4.610 0.619 2.740 1.00 98.25 105 VAL A CA 1
ATOM 810 C C . VAL A 1 105 ? -3.795 1.040 1.527 1.00 98.25 105 VAL A C 1
ATOM 812 O O . VAL A 1 105 ? -4.333 1.114 0.423 1.00 98.25 105 VAL A O 1
ATOM 815 N N . TRP A 1 106 ? -2.509 1.313 1.716 1.00 97.75 106 TRP A N 1
ATOM 816 C CA . TRP A 1 106 ? -1.574 1.548 0.618 1.00 97.75 106 TRP A CA 1
ATOM 817 C C . TRP A 1 106 ? -0.248 0.852 0.884 1.00 97.75 106 TRP A C 1
ATOM 819 O O . TRP A 1 106 ? 0.046 0.427 2.002 1.00 97.75 106 TRP A O 1
ATOM 829 N N . ALA A 1 107 ? 0.533 0.694 -0.177 1.00 97.06 107 ALA A N 1
ATOM 830 C CA . ALA A 1 107 ? 1.826 0.049 -0.118 1.00 97.06 107 ALA A CA 1
ATOM 831 C C . ALA A 1 107 ? 2.934 1.092 -0.283 1.00 97.06 107 ALA A C 1
ATOM 833 O O . ALA A 1 107 ? 2.836 1.983 -1.127 1.00 97.06 107 ALA A O 1
ATOM 834 N N . GLU A 1 108 ? 3.985 0.983 0.522 1.00 94.25 108 GLU A N 1
ATOM 835 C CA . GLU A 1 108 ? 5.114 1.905 0.495 1.00 94.25 108 GLU A CA 1
ATOM 836 C C . GLU A 1 108 ? 6.399 1.151 0.170 1.00 94.25 108 GLU A C 1
ATOM 838 O O . GLU A 1 108 ? 6.703 0.103 0.744 1.00 94.25 108 GLU A O 1
ATOM 843 N N . ARG A 1 109 ? 7.196 1.730 -0.727 1.00 89.00 109 ARG A N 1
ATOM 844 C CA . ARG A 1 109 ? 8.630 1.463 -0.813 1.00 89.00 109 ARG A CA 1
ATOM 845 C C . ARG A 1 109 ? 9.319 2.768 -0.444 1.00 89.00 109 ARG A C 1
ATOM 847 O O . ARG A 1 109 ? 8.991 3.795 -1.035 1.00 89.00 109 ARG A O 1
ATOM 854 N N . GLY A 1 110 ? 10.214 2.734 0.535 1.00 79.88 110 GLY A N 1
ATOM 855 C CA . GLY A 1 110 ? 10.940 3.891 1.030 1.00 79.88 110 GLY A CA 1
ATOM 856 C C . GLY A 1 110 ? 11.577 4.692 -0.102 1.00 79.88 110 GLY A C 1
ATOM 857 O O . GLY A 1 110 ? 11.946 4.155 -1.153 1.00 79.88 110 GLY A O 1
ATOM 858 N N . ASN A 1 111 ? 11.688 6.000 0.123 1.00 60.38 111 ASN A N 1
ATOM 859 C CA . ASN A 1 111 ? 12.329 6.906 -0.814 1.00 60.38 111 ASN A CA 1
ATOM 860 C C . ASN A 1 111 ? 13.830 6.578 -0.851 1.00 60.38 111 ASN A C 1
ATOM 862 O O . ASN A 1 111 ? 14.553 6.825 0.112 1.00 60.38 111 ASN A O 1
ATOM 866 N N . GLN A 1 112 ? 14.303 5.990 -1.946 1.00 48.81 112 GLN A N 1
ATOM 867 C CA . GLN A 1 112 ? 15.722 6.024 -2.281 1.00 48.81 112 GLN A CA 1
ATOM 868 C C . GLN A 1 112 ? 15.945 7.357 -2.992 1.00 48.81 112 GLN A C 1
ATOM 870 O O . GLN A 1 112 ? 15.621 7.435 -4.170 1.00 48.81 112 GLN A O 1
ATOM 875 N N . GLY A 1 113 ? 16.415 8.357 -2.235 1.00 34.34 113 GLY A N 1
ATOM 876 C CA . GLY A 1 113 ? 17.144 9.545 -2.716 1.00 34.34 113 GLY A CA 1
ATOM 877 C C . GLY A 1 113 ? 16.495 10.370 -3.814 1.00 34.34 113 GLY A C 1
ATOM 878 O O . GLY A 1 113 ? 16.625 9.977 -4.990 1.00 34.34 113 GLY A O 1
#

Foldseek 3Di:
DDDDDDDAAQDKDWDWDWDDDPPDTDDIDIDIDTHHWDWWADWDWDPDDQFKIKIFTHATRHDFQWKKKWKAWPVGDIDIDTHGNVDGMDMGGGHHGPIDIDMDMGTHHDDDD

Radius of gyration: 21.14 Å; chains: 1; bounding box: 45×23×63 Å

Secondary structure (DSSP, 8-state):
-----SPPTT-EEEEEE--EETTEE---EEEEEEPPPPPPEEEEEE---SSEEEEEEEPPSS--SEEEEEEEETT--EEEEEEETT--EEEEESPPTT--EEEEEEEE-----